Protein AF-A0A0K2YC38-F1 (afdb_monomer_lite)

Structure (mmCIF, N/CA/C/O backbone):
data_AF-A0A0K2YC38-F1
#
_entry.id   AF-A0A0K2YC38-F1
#
loop_
_atom_site.group_PDB
_atom_site.id
_atom_site.type_symbol
_atom_site.label_atom_id
_atom_site.label_alt_id
_atom_site.label_comp_id
_atom_site.label_asym_id
_atom_site.label_entity_id
_atom_site.label_seq_id
_atom_site.pdbx_PDB_ins_code
_atom_site.Cartn_x
_atom_site.Cartn_y
_atom_site.Cartn_z
_atom_site.occupancy
_atom_site.B_iso_or_equiv
_atom_site.auth_seq_id
_atom_site.auth_comp_id
_atom_site.auth_asym_id
_atom_site.auth_atom_id
_atom_site.pdbx_PDB_model_num
ATOM 1 N N . MET A 1 1 ? 37.634 -17.850 -34.298 1.00 54.22 1 MET A N 1
ATOM 2 C CA . MET A 1 1 ? 36.575 -16.816 -34.420 1.00 54.22 1 MET A CA 1
ATOM 3 C C . MET A 1 1 ? 35.938 -16.391 -33.081 1.00 54.22 1 MET A C 1
ATOM 5 O O . MET A 1 1 ? 35.041 -15.563 -33.097 1.00 54.22 1 MET A O 1
ATOM 9 N N . LYS A 1 2 ? 36.389 -16.886 -31.910 1.00 60.25 2 LYS A N 1
ATOM 10 C CA . LYS A 1 2 ? 35.751 -16.600 -30.602 1.00 60.25 2 LYS A CA 1
ATOM 11 C C . LYS A 1 2 ? 36.177 -15.274 -29.937 1.00 60.25 2 LYS A C 1
ATOM 13 O O . LYS A 1 2 ? 35.490 -14.814 -29.039 1.00 60.25 2 LYS A O 1
ATOM 18 N N . GLY A 1 3 ? 37.272 -14.651 -30.385 1.00 70.75 3 GLY A N 1
ATOM 19 C CA . GLY A 1 3 ? 37.833 -13.454 -29.735 1.00 70.75 3 GLY A CA 1
ATOM 20 C C . GLY A 1 3 ? 37.197 -12.117 -30.131 1.00 70.75 3 GLY A C 1
ATOM 21 O O . GLY A 1 3 ? 37.295 -11.165 -29.372 1.00 70.75 3 GLY A O 1
ATOM 22 N N . ILE A 1 4 ? 36.534 -12.035 -31.292 1.00 79.31 4 ILE A N 1
ATOM 23 C CA . ILE A 1 4 ? 36.055 -10.757 -31.866 1.00 79.31 4 ILE A CA 1
ATOM 24 C C . ILE A 1 4 ? 34.535 -10.587 -31.688 1.00 79.31 4 ILE A C 1
ATOM 26 O O . ILE A 1 4 ? 34.031 -9.474 -31.583 1.00 79.31 4 ILE A O 1
ATOM 30 N N . ALA A 1 5 ? 33.800 -11.696 -31.573 1.00 80.75 5 ALA A N 1
ATOM 31 C CA . ALA A 1 5 ? 32.356 -11.712 -31.345 1.00 80.75 5 ALA A CA 1
ATOM 32 C C . ALA A 1 5 ? 31.872 -10.853 -30.152 1.00 80.75 5 ALA A C 1
ATOM 34 O O . ALA A 1 5 ? 30.914 -10.104 -30.346 1.00 80.75 5 ALA A O 1
ATOM 35 N N . PRO A 1 6 ? 32.501 -10.878 -28.955 1.00 84.69 6 PRO A N 1
ATOM 36 C CA . PRO A 1 6 ? 32.043 -10.041 -27.843 1.00 84.69 6 PRO A CA 1
ATOM 37 C C . PRO A 1 6 ? 32.253 -8.544 -28.104 1.00 84.69 6 PRO A C 1
ATOM 39 O O . PRO A 1 6 ? 31.429 -7.732 -27.693 1.00 84.69 6 PRO A O 1
ATOM 42 N N . TRP A 1 7 ? 33.304 -8.174 -28.841 1.00 87.62 7 TRP A N 1
ATOM 43 C CA . TRP A 1 7 ? 33.559 -6.785 -29.228 1.00 87.62 7 TRP A CA 1
ATOM 44 C C . TRP A 1 7 ? 32.519 -6.279 -30.226 1.00 87.62 7 TRP A C 1
ATOM 46 O O . TRP A 1 7 ? 31.976 -5.192 -30.048 1.00 87.62 7 TRP A O 1
ATOM 56 N N . ILE A 1 8 ? 32.183 -7.089 -31.233 1.00 86.00 8 ILE A N 1
ATOM 57 C CA . ILE A 1 8 ? 31.138 -6.764 -32.215 1.00 86.00 8 ILE A CA 1
ATOM 58 C C . ILE A 1 8 ? 29.781 -6.610 -31.520 1.00 86.00 8 ILE A C 1
ATOM 60 O O . ILE A 1 8 ? 29.083 -5.624 -31.748 1.00 86.00 8 ILE A O 1
ATO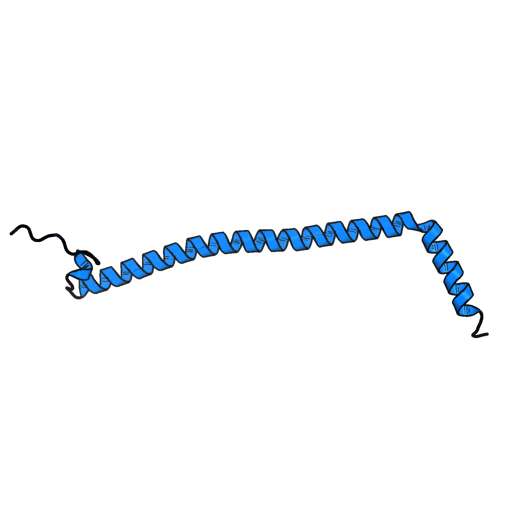M 64 N N . LEU A 1 9 ? 29.431 -7.542 -30.627 1.00 87.19 9 LEU A N 1
ATOM 65 C CA . LEU A 1 9 ? 28.195 -7.463 -29.850 1.00 87.19 9 LEU A CA 1
ATOM 66 C C . LEU A 1 9 ? 28.161 -6.198 -28.977 1.00 87.19 9 LEU A C 1
ATOM 68 O O . LEU A 1 9 ? 27.136 -5.522 -28.916 1.00 87.19 9 LEU A O 1
ATOM 72 N N . GLY A 1 10 ? 29.293 -5.849 -28.360 1.00 87.06 10 GLY A N 1
ATOM 73 C CA . GLY A 1 10 ? 29.451 -4.635 -27.564 1.00 87.06 10 GLY A CA 1
ATOM 74 C C . GLY A 1 10 ? 29.206 -3.359 -28.369 1.00 87.06 10 GLY A C 1
ATOM 75 O O . GLY A 1 10 ? 28.432 -2.515 -27.932 1.00 87.06 10 GLY A O 1
ATOM 76 N N . PHE A 1 11 ? 29.787 -3.229 -29.565 1.00 89.75 11 PHE A N 1
ATOM 77 C CA . PHE A 1 11 ? 29.575 -2.051 -30.415 1.00 89.75 11 PHE A CA 1
ATOM 78 C C . PHE A 1 11 ? 28.137 -1.933 -30.928 1.00 89.75 11 PHE A C 1
ATOM 80 O O . PHE A 1 11 ? 27.601 -0.826 -30.970 1.00 89.75 11 PHE A O 1
ATOM 87 N N . ILE A 1 12 ? 27.489 -3.052 -31.267 1.00 85.12 12 ILE A N 1
ATOM 88 C CA . ILE A 1 12 ? 26.075 -3.057 -31.670 1.00 85.12 12 ILE A CA 1
ATOM 89 C C . ILE A 1 12 ? 25.190 -2.618 -30.499 1.00 85.12 12 ILE A C 1
ATOM 91 O O . ILE A 1 12 ? 24.332 -1.753 -30.668 1.00 85.12 12 ILE A O 1
ATOM 95 N N . ALA A 1 13 ? 25.421 -3.164 -29.303 1.00 82.25 13 ALA A N 1
ATOM 96 C CA . ALA A 1 13 ? 24.689 -2.772 -28.103 1.00 82.25 13 ALA A CA 1
ATOM 97 C C . ALA A 1 13 ? 24.909 -1.289 -27.762 1.00 82.25 13 ALA A C 1
ATOM 99 O O . ALA A 1 13 ? 23.953 -0.582 -27.452 1.00 82.25 13 ALA A O 1
ATOM 100 N N . LEU A 1 14 ? 26.144 -0.795 -27.877 1.00 85.94 14 LEU A N 1
ATOM 101 C CA . LEU A 1 14 ? 26.482 0.605 -27.625 1.00 85.94 14 LEU A CA 1
ATOM 102 C C . LEU A 1 14 ? 25.809 1.545 -28.636 1.00 85.94 14 LEU A C 1
ATOM 104 O O . LEU A 1 14 ? 25.262 2.575 -28.248 1.00 85.94 14 LEU A O 1
ATOM 108 N N . GLY A 1 15 ? 25.792 1.162 -29.916 1.00 81.50 15 GLY A N 1
ATOM 109 C CA . GLY A 1 15 ? 25.069 1.874 -30.967 1.00 81.50 15 GLY A CA 1
ATOM 110 C C . GLY A 1 15 ? 23.568 1.929 -30.689 1.00 81.50 15 GLY A C 1
ATOM 111 O O . GLY A 1 15 ? 22.981 3.006 -30.708 1.00 81.50 15 GLY A O 1
ATOM 112 N N . LEU A 1 16 ? 22.960 0.797 -30.324 1.00 80.06 16 LEU A N 1
ATOM 113 C CA . LEU A 1 16 ? 21.546 0.728 -29.947 1.00 80.06 16 LEU A CA 1
ATOM 114 C C . LEU A 1 16 ? 21.229 1.602 -28.732 1.00 80.06 16 LEU A C 1
ATOM 116 O O . LEU A 1 16 ? 20.233 2.318 -28.744 1.00 80.06 16 LEU A O 1
ATOM 120 N N . ILE A 1 17 ? 22.076 1.584 -27.704 1.00 82.00 17 ILE A N 1
ATOM 121 C CA . ILE A 1 17 ? 21.897 2.428 -26.522 1.00 82.00 17 ILE A CA 1
ATOM 122 C C . ILE A 1 17 ? 21.981 3.901 -26.916 1.00 82.00 17 ILE A C 1
ATOM 124 O O . ILE A 1 17 ? 21.095 4.657 -26.547 1.00 82.00 17 ILE A O 1
ATOM 128 N N . LEU A 1 18 ? 22.974 4.320 -27.703 1.00 83.56 18 LEU A N 1
ATOM 129 C CA . LEU A 1 18 ? 23.102 5.718 -28.131 1.00 83.56 18 LEU A CA 1
ATOM 130 C C . LEU A 1 18 ? 21.951 6.171 -29.039 1.00 83.56 18 LEU A C 1
ATOM 132 O O . LEU A 1 18 ? 21.493 7.306 -28.925 1.00 83.56 18 LEU A O 1
ATOM 136 N N . THR A 1 19 ? 21.450 5.302 -29.917 1.00 82.81 19 THR A N 1
ATOM 137 C CA . THR A 1 19 ? 20.323 5.622 -30.805 1.00 82.81 19 THR A CA 1
ATOM 138 C C . THR A 1 19 ? 18.993 5.652 -30.049 1.00 82.81 19 THR A C 1
ATOM 140 O O . THR A 1 19 ? 18.176 6.545 -30.270 1.00 82.81 19 THR A O 1
ATOM 143 N N . TYR A 1 20 ? 18.781 4.714 -29.124 1.00 83.56 20 TYR A N 1
ATOM 144 C CA . TYR A 1 20 ? 17.496 4.487 -28.460 1.00 83.56 20 TYR A CA 1
ATOM 145 C C . TYR A 1 20 ? 17.490 4.845 -26.968 1.00 83.56 20 TYR A C 1
ATOM 147 O O . TYR A 1 20 ? 16.560 4.470 -26.255 1.00 83.56 20 TYR A O 1
ATOM 155 N N . TRP A 1 21 ? 18.466 5.618 -26.479 1.00 81.56 21 TRP A N 1
ATOM 156 C CA . TRP A 1 21 ? 18.559 5.991 -25.060 1.00 81.56 21 TRP A CA 1
ATOM 157 C C . TRP A 1 21 ? 17.272 6.641 -24.543 1.00 81.56 21 TRP A C 1
ATOM 159 O O . TRP A 1 21 ? 16.840 6.354 -23.433 1.00 81.56 21 TRP A O 1
ATOM 169 N N . LYS A 1 22 ? 16.604 7.453 -25.373 1.00 87.25 22 LYS A N 1
ATOM 17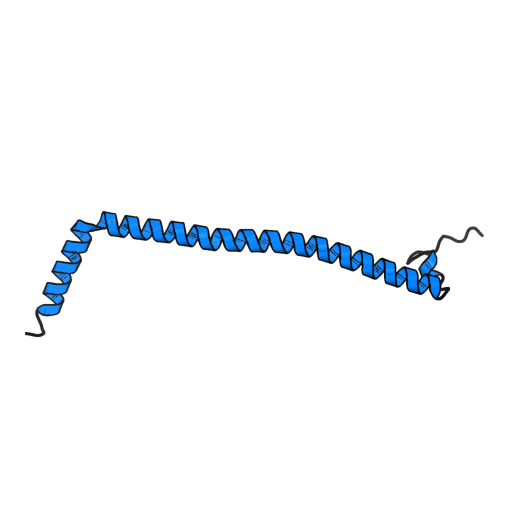0 C CA . LYS A 1 22 ? 15.317 8.080 -25.035 1.00 87.25 22 LYS A CA 1
ATOM 171 C C . LYS A 1 22 ? 14.211 7.051 -24.800 1.00 87.25 22 LYS A C 1
ATOM 173 O O . LYS A 1 22 ? 13.410 7.238 -23.892 1.00 87.25 22 LYS A O 1
ATOM 178 N N . LEU A 1 23 ? 14.174 5.972 -25.587 1.00 86.25 23 LEU A N 1
ATOM 179 C CA . LEU A 1 23 ? 13.213 4.882 -25.393 1.00 86.25 23 LEU A CA 1
ATOM 180 C C . LEU A 1 23 ? 13.533 4.090 -24.128 1.00 86.25 23 LEU A C 1
ATOM 182 O O . LEU A 1 23 ? 12.618 3.780 -23.377 1.00 86.25 23 LEU A O 1
ATOM 186 N N . LEU A 1 24 ? 14.811 3.809 -23.859 1.00 85.38 24 LEU A N 1
ATOM 187 C CA . LEU A 1 24 ? 15.227 3.123 -22.631 1.00 85.38 24 LEU A CA 1
ATOM 188 C C . LEU A 1 24 ? 14.884 3.943 -21.384 1.00 85.38 24 LEU A C 1
ATOM 190 O O . LEU A 1 24 ? 14.310 3.411 -20.438 1.00 85.38 24 LEU A O 1
ATOM 194 N N . VAL A 1 25 ?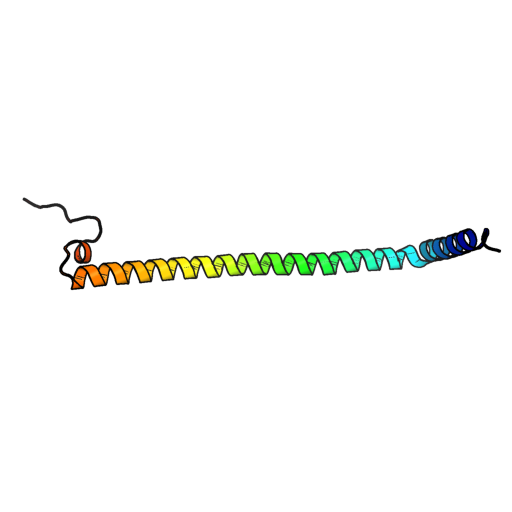 15.177 5.245 -21.402 1.00 88.56 25 VAL A N 1
ATOM 195 C CA . VAL A 1 25 ? 14.811 6.169 -20.321 1.00 88.56 25 VAL A CA 1
ATOM 196 C C . VAL A 1 25 ? 13.293 6.271 -20.189 1.00 88.56 25 VAL A C 1
ATOM 198 O O . VAL A 1 25 ? 12.775 6.183 -19.080 1.00 88.56 25 VAL A O 1
ATOM 201 N N . GLY A 1 26 ? 12.564 6.401 -21.300 1.00 90.25 26 GLY A N 1
ATOM 202 C CA . GLY A 1 26 ? 11.102 6.440 -21.294 1.00 90.25 26 GLY A CA 1
ATOM 203 C C . GLY A 1 26 ? 10.485 5.172 -20.704 1.00 90.25 26 GLY A C 1
ATOM 204 O O . GLY A 1 26 ? 9.602 5.256 -19.855 1.00 90.25 26 GLY A O 1
ATOM 205 N N . LEU A 1 27 ? 10.999 4.001 -21.086 1.00 91.44 27 LEU A N 1
ATOM 206 C CA . LEU A 1 27 ? 10.568 2.710 -20.557 1.00 91.44 27 LEU A CA 1
ATOM 207 C C . LEU A 1 27 ? 10.881 2.587 -19.061 1.00 91.44 27 LEU A C 1
ATOM 209 O O . LEU A 1 27 ? 10.028 2.147 -18.295 1.00 91.44 27 LEU A O 1
ATOM 213 N N . ALA A 1 28 ? 12.074 3.007 -18.636 1.00 91.25 28 ALA A N 1
ATOM 214 C CA . ALA A 1 28 ? 12.469 2.986 -17.231 1.00 91.25 28 ALA A CA 1
ATOM 215 C C . ALA A 1 28 ? 11.571 3.894 -16.376 1.00 91.25 28 ALA A C 1
ATOM 217 O O . ALA A 1 28 ? 11.087 3.473 -15.328 1.00 91.25 28 ALA A O 1
ATOM 218 N N . LEU A 1 29 ? 11.290 5.115 -16.842 1.00 92.94 29 LEU A N 1
ATOM 219 C CA . LEU A 1 29 ? 10.380 6.036 -16.159 1.00 92.94 29 LEU A CA 1
ATOM 220 C C . LEU A 1 29 ? 8.955 5.485 -16.108 1.00 92.94 29 LEU A C 1
ATOM 222 O O . LEU A 1 29 ? 8.315 5.539 -15.060 1.00 92.94 29 LEU A O 1
ATOM 226 N N . PHE A 1 30 ? 8.468 4.912 -17.208 1.00 93.88 30 PHE A N 1
ATOM 227 C CA . PHE A 1 30 ? 7.155 4.279 -17.245 1.00 93.88 30 PHE A CA 1
ATOM 228 C C . PHE A 1 30 ? 7.061 3.121 -16.245 1.00 93.88 30 PHE A C 1
ATOM 230 O O . PHE A 1 30 ? 6.116 3.060 -15.460 1.00 93.88 30 PHE A O 1
ATOM 237 N N . ALA A 1 31 ? 8.071 2.249 -16.205 1.00 93.44 31 ALA A N 1
ATOM 238 C CA . ALA A 1 31 ? 8.139 1.153 -15.246 1.00 93.44 31 ALA A CA 1
ATOM 239 C C . ALA A 1 31 ? 8.139 1.658 -13.794 1.00 93.44 31 ALA A C 1
ATOM 241 O O . ALA A 1 31 ? 7.430 1.099 -12.959 1.00 93.44 31 ALA A O 1
ATOM 242 N N . LEU A 1 32 ? 8.865 2.742 -13.497 1.00 94.56 32 LEU A N 1
ATOM 243 C CA . LEU A 1 32 ? 8.862 3.365 -12.171 1.00 94.56 32 LEU A CA 1
ATOM 244 C C . LEU A 1 32 ? 7.491 3.931 -11.793 1.00 94.56 32 LEU A C 1
ATOM 246 O O . LEU A 1 32 ? 7.064 3.761 -10.654 1.00 94.56 32 LEU A O 1
ATOM 250 N N . ILE A 1 33 ? 6.788 4.570 -12.729 1.00 95.25 33 ILE A N 1
ATOM 251 C CA . ILE A 1 33 ? 5.440 5.102 -12.491 1.00 95.25 33 ILE A CA 1
ATOM 252 C C . ILE A 1 33 ? 4.463 3.961 -12.205 1.00 95.25 33 ILE A C 1
ATOM 254 O O . ILE A 1 33 ? 3.730 4.011 -11.217 1.00 95.25 33 ILE A O 1
ATOM 258 N N . VAL A 1 34 ? 4.477 2.910 -13.029 1.00 95.44 34 VAL A N 1
ATOM 259 C CA . VAL A 1 34 ? 3.609 1.740 -12.848 1.00 95.44 34 VAL A CA 1
ATOM 260 C C . VAL A 1 34 ? 3.900 1.067 -11.509 1.00 95.44 34 VAL A C 1
ATOM 262 O O . VAL A 1 34 ? 2.981 0.871 -10.715 1.00 95.44 34 VAL A O 1
ATOM 265 N N . TRP A 1 35 ? 5.170 0.795 -11.206 1.00 92.94 35 TRP A N 1
ATOM 266 C CA . TRP A 1 35 ? 5.572 0.194 -9.936 1.00 92.94 35 TRP A CA 1
ATOM 267 C C . TRP A 1 35 ? 5.187 1.061 -8.732 1.00 92.94 35 TRP A C 1
ATOM 269 O O . TRP A 1 35 ? 4.579 0.573 -7.780 1.00 92.94 35 TRP A O 1
ATOM 279 N N . GLY A 1 36 ? 5.481 2.361 -8.791 1.00 92.62 36 GLY A N 1
ATOM 280 C CA . GLY A 1 36 ? 5.145 3.314 -7.736 1.00 92.62 36 GLY A CA 1
ATOM 281 C C . GLY A 1 36 ? 3.639 3.399 -7.491 1.00 92.62 36 GLY A C 1
ATOM 282 O O . GLY A 1 36 ? 3.202 3.388 -6.341 1.00 92.62 36 GLY A O 1
ATOM 283 N N . SER A 1 37 ? 2.838 3.405 -8.560 1.00 92.75 37 SER A N 1
ATOM 284 C CA . SER A 1 37 ? 1.374 3.403 -8.465 1.00 92.75 37 SER A CA 1
ATOM 285 C C . SER A 1 37 ? 0.836 2.111 -7.847 1.00 92.75 37 SER A C 1
ATOM 287 O O . SER A 1 37 ? -0.026 2.163 -6.969 1.00 92.75 37 SER A O 1
ATOM 289 N N . TYR A 1 38 ? 1.396 0.959 -8.225 1.00 93.00 38 TYR A N 1
ATOM 290 C CA . TYR A 1 38 ? 1.019 -0.341 -7.682 1.00 93.00 38 TYR A CA 1
ATOM 291 C C . TYR A 1 38 ? 1.303 -0.418 -6.178 1.00 93.00 38 TYR A C 1
ATOM 293 O O . TYR A 1 38 ? 0.391 -0.666 -5.389 1.00 93.00 38 TYR A O 1
ATOM 301 N N . VAL A 1 39 ? 2.532 -0.104 -5.760 1.00 92.12 39 VAL A N 1
ATOM 302 C CA . VAL A 1 39 ? 2.925 -0.118 -4.341 1.00 92.12 39 VAL A CA 1
ATOM 303 C C . VAL A 1 39 ? 2.117 0.899 -3.531 1.00 92.12 39 VAL A C 1
ATOM 305 O O . VAL A 1 39 ? 1.611 0.571 -2.456 1.00 92.12 39 VAL A O 1
ATOM 308 N N . GLY A 1 40 ? 1.937 2.114 -4.059 1.00 90.62 40 GLY A N 1
ATOM 309 C CA . GLY A 1 40 ? 1.139 3.151 -3.409 1.00 90.62 40 GLY A CA 1
ATOM 310 C C . GLY A 1 40 ? -0.322 2.736 -3.218 1.00 90.62 40 GLY A C 1
ATOM 311 O O . GLY A 1 40 ? -0.890 2.959 -2.148 1.00 90.62 40 GLY A O 1
ATOM 312 N N . SER A 1 41 ? -0.917 2.079 -4.218 1.00 89.12 41 SER A N 1
ATOM 313 C CA . SER A 1 41 ? -2.303 1.605 -4.149 1.00 89.12 41 SER A CA 1
ATOM 314 C C . SER A 1 41 ? -2.504 0.534 -3.074 1.00 89.12 41 SER A C 1
ATOM 316 O O . SER A 1 41 ? -3.470 0.614 -2.314 1.00 89.12 41 SER A O 1
ATOM 318 N N . ILE A 1 42 ? -1.560 -0.405 -2.943 1.00 90.94 42 ILE A N 1
ATOM 319 C CA . ILE A 1 42 ? -1.596 -1.463 -1.925 1.00 90.94 42 ILE A CA 1
ATOM 320 C C . ILE A 1 42 ? -1.476 -0.864 -0.526 1.00 90.94 42 ILE A C 1
ATOM 322 O O . ILE A 1 42 ? -2.289 -1.173 0.346 1.00 90.94 42 ILE A O 1
ATOM 326 N N . ALA A 1 43 ? -0.504 0.026 -0.314 1.00 88.38 43 ALA A N 1
ATOM 327 C CA . ALA A 1 43 ? -0.298 0.666 0.982 1.00 88.38 43 ALA A CA 1
ATOM 328 C C . ALA A 1 43 ? -1.524 1.489 1.413 1.00 88.38 43 ALA A C 1
ATOM 330 O O . ALA A 1 43 ? -1.929 1.472 2.578 1.00 88.38 43 ALA A O 1
ATOM 331 N N . TRP A 1 44 ? -2.152 2.190 0.465 1.00 88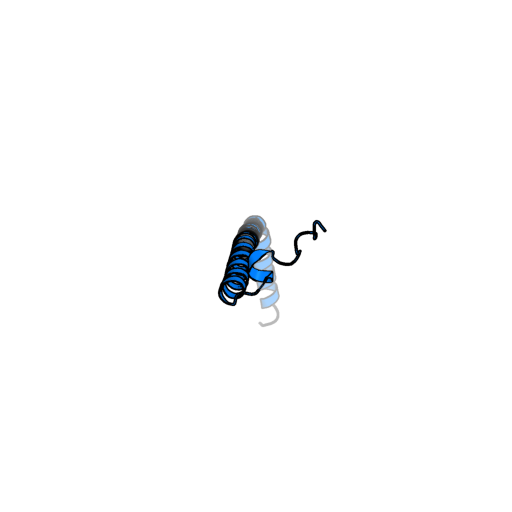.00 44 TRP A N 1
ATOM 332 C CA . TRP A 1 44 ? -3.369 2.951 0.731 1.00 88.00 44 TRP A CA 1
ATOM 333 C C . TRP A 1 44 ? -4.556 2.047 1.085 1.00 88.00 44 TRP A C 1
ATOM 335 O O . TRP A 1 44 ? -5.280 2.335 2.043 1.00 88.00 44 TRP A O 1
ATOM 345 N N . TRP A 1 45 ? -4.727 0.934 0.365 1.00 85.50 45 TRP A N 1
ATOM 346 C CA . TRP A 1 45 ? -5.765 -0.058 0.648 1.00 85.50 45 TRP A CA 1
ATOM 347 C C . TRP A 1 45 ? -5.605 -0.686 2.031 1.00 85.50 45 TRP A C 1
ATOM 349 O O . TRP A 1 45 ? -6.563 -0.693 2.801 1.00 85.50 45 TRP A O 1
ATOM 359 N N . GLN A 1 46 ? -4.397 -1.127 2.387 1.00 87.50 46 GLN A N 1
ATOM 360 C CA . GLN A 1 46 ? -4.113 -1.704 3.705 1.00 87.50 46 GLN A CA 1
ATOM 361 C C . GLN A 1 46 ? -4.450 -0.720 4.829 1.00 87.50 46 GLN A C 1
ATOM 363 O O . GLN A 1 46 ? -5.232 -1.040 5.721 1.00 87.50 46 GLN A O 1
ATOM 368 N N . LYS A 1 47 ? -3.995 0.534 4.717 1.00 83.31 47 LYS A N 1
ATOM 369 C CA . LYS A 1 47 ? -4.293 1.580 5.708 1.00 83.31 47 LYS A CA 1
ATOM 370 C C . LYS A 1 47 ? -5.793 1.861 5.846 1.00 83.31 47 LYS A C 1
ATOM 372 O O . LYS A 1 47 ? -6.280 2.177 6.934 1.00 83.31 47 LYS A O 1
ATOM 377 N N . ARG A 1 48 ? -6.545 1.789 4.744 1.00 82.19 48 ARG A N 1
ATOM 378 C CA . ARG A 1 48 ? -8.009 1.931 4.758 1.00 82.19 48 ARG A CA 1
ATOM 379 C C . ARG A 1 48 ? -8.657 0.757 5.492 1.00 82.19 48 ARG A C 1
ATOM 381 O O . ARG A 1 48 ? -9.579 0.967 6.277 1.00 82.19 48 ARG A O 1
ATOM 388 N N . GLN A 1 49 ? -8.169 -0.450 5.240 1.00 82.25 49 GLN A N 1
ATOM 389 C CA . GLN A 1 49 ? -8.699 -1.684 5.800 1.00 82.25 49 GLN A CA 1
ATOM 390 C C . GLN A 1 49 ? -8.428 -1.784 7.302 1.00 82.25 49 GLN A C 1
ATOM 392 O O . GLN A 1 49 ? -9.338 -2.130 8.048 1.00 82.25 49 GLN A O 1
ATOM 397 N N . ASP A 1 50 ? -7.254 -1.352 7.760 1.00 78.81 50 ASP A N 1
ATOM 398 C CA . ASP A 1 50 ? -6.915 -1.278 9.185 1.00 78.81 50 ASP A CA 1
ATOM 399 C C . ASP A 1 50 ? -7.845 -0.334 9.951 1.00 78.81 50 ASP A C 1
ATOM 401 O O . ASP A 1 50 ? -8.318 -0.673 11.034 1.00 78.81 50 ASP A O 1
ATOM 405 N N . ARG A 1 51 ? -8.193 0.822 9.366 1.00 77.44 51 ARG A N 1
ATOM 406 C CA . ARG A 1 51 ? -9.174 1.740 9.973 1.00 77.44 51 ARG A CA 1
ATOM 407 C C . ARG A 1 51 ? -10.553 1.097 10.101 1.00 77.44 51 ARG A C 1
ATOM 409 O O . ARG A 1 51 ? -11.169 1.181 11.158 1.00 77.44 51 ARG A O 1
ATOM 416 N N . LEU A 1 52 ? -11.023 0.438 9.042 1.00 78.88 52 LEU A N 1
ATOM 417 C CA . LEU A 1 52 ? -12.325 -0.235 9.048 1.00 78.88 52 LEU A CA 1
ATOM 418 C C . LEU A 1 52 ? -12.354 -1.425 10.017 1.00 78.88 52 LEU A C 1
ATOM 420 O O . LEU A 1 52 ? -13.373 -1.674 10.658 1.00 78.88 52 LEU A O 1
ATOM 424 N N . ASN A 1 53 ? -11.245 -2.153 10.133 1.00 79.75 53 ASN A N 1
ATOM 425 C CA . ASN A 1 53 ? -11.110 -3.264 11.066 1.00 79.75 53 ASN A CA 1
ATOM 426 C C . ASN A 1 53 ? -11.039 -2.775 12.516 1.00 79.75 53 ASN A C 1
ATOM 428 O O . ASN A 1 53 ? -11.659 -3.395 13.373 1.00 79.75 53 ASN A O 1
ATOM 432 N N . GLY A 1 54 ? -10.368 -1.652 12.782 1.00 81.62 54 GLY A N 1
ATOM 433 C CA . GLY A 1 54 ? -10.326 -1.029 14.107 1.00 81.62 54 GLY A CA 1
ATOM 434 C C . GLY A 1 54 ? -11.712 -0.614 14.604 1.00 81.62 54 GLY A C 1
ATOM 435 O O . GLY A 1 54 ? -12.116 -1.008 15.694 1.00 81.62 54 GLY A O 1
ATOM 436 N N . GLU A 1 55 ? -12.489 0.086 13.771 1.00 81.12 55 GLU A N 1
ATOM 437 C CA . GLU A 1 55 ? -13.862 0.487 14.120 1.00 81.12 55 GLU A CA 1
ATOM 438 C C . GLU A 1 55 ? -14.784 -0.723 14.346 1.00 81.12 55 GLU A C 1
ATOM 440 O O . GLU A 1 55 ? -15.639 -0.715 15.233 1.00 81.12 55 GLU A O 1
ATOM 445 N N . LYS A 1 56 ? -14.619 -1.794 13.557 1.00 82.62 56 LYS A N 1
ATOM 446 C CA . LYS A 1 56 ? -15.360 -3.047 13.766 1.00 82.62 56 LYS A CA 1
ATOM 447 C C . LYS A 1 56 ? -14.938 -3.751 15.053 1.00 82.62 56 LYS A C 1
ATOM 449 O O . LYS A 1 56 ? -15.809 -4.231 15.773 1.00 82.62 56 LYS A O 1
ATOM 454 N N . ALA A 1 57 ? -13.641 -3.800 15.351 1.00 83.06 57 ALA A N 1
ATOM 455 C CA . ALA A 1 57 ? -13.119 -4.423 16.562 1.00 83.06 57 ALA A CA 1
ATOM 456 C C . ALA A 1 57 ? -13.653 -3.724 17.817 1.00 83.06 57 ALA A C 1
ATOM 458 O O . ALA A 1 57 ? -14.118 -4.393 18.736 1.00 83.06 57 ALA A O 1
ATOM 459 N N . GLU A 1 58 ? -13.679 -2.390 17.829 1.00 85.56 58 GLU A N 1
ATOM 460 C CA . GLU A 1 58 ? -14.224 -1.614 18.947 1.00 85.56 58 GLU A CA 1
ATOM 461 C C . GLU A 1 58 ? -15.709 -1.928 19.190 1.00 85.56 58 GLU A C 1
ATOM 463 O O . GLU A 1 58 ? -16.119 -2.198 20.320 1.00 85.56 58 GLU A O 1
ATOM 468 N N . ARG A 1 59 ? -16.513 -1.997 18.122 1.00 87.06 59 ARG A N 1
ATOM 469 C CA . ARG A 1 59 ? -17.937 -2.365 18.217 1.00 87.06 59 ARG A CA 1
ATOM 470 C C . ARG A 1 59 ? -18.142 -3.786 18.733 1.00 87.06 59 ARG A C 1
ATOM 472 O O . ARG A 1 59 ? -19.029 -4.003 19.554 1.00 87.06 59 ARG A O 1
ATOM 479 N N . VAL A 1 60 ? -17.329 -4.741 18.280 1.00 91.00 60 VAL A N 1
ATOM 480 C CA . VAL A 1 60 ? -17.382 -6.132 18.759 1.00 91.00 60 VAL A CA 1
ATOM 481 C C . VAL A 1 60 ? -17.012 -6.207 20.241 1.00 91.00 60 VAL A C 1
ATOM 483 O O . VAL A 1 60 ? -17.693 -6.892 20.998 1.00 91.00 60 VAL A O 1
ATOM 486 N N . HIS A 1 61 ? -15.997 -5.461 20.686 1.00 88.94 61 HIS A N 1
ATOM 487 C CA . HIS A 1 61 ? -15.628 -5.391 22.102 1.00 88.94 61 HIS A CA 1
ATOM 488 C C . HIS A 1 61 ? -16.736 -4.789 22.974 1.00 88.94 61 HIS A C 1
ATOM 490 O O . HIS A 1 61 ? -16.989 -5.296 24.067 1.00 88.94 61 HIS A O 1
ATOM 496 N N . LEU A 1 62 ? -17.410 -3.737 22.501 1.00 89.38 62 LEU A N 1
ATOM 497 C CA . LEU A 1 62 ? -18.547 -3.142 23.206 1.00 89.38 62 LEU A CA 1
ATOM 498 C C . LEU A 1 62 ? -19.728 -4.112 23.302 1.00 89.38 62 LEU A C 1
ATOM 500 O O . LEU A 1 62 ? -20.289 -4.267 24.383 1.00 89.38 62 LEU A O 1
ATOM 504 N N . ALA A 1 63 ? -20.065 -4.797 22.205 1.00 91.38 63 ALA A N 1
ATOM 505 C CA . ALA A 1 63 ? -21.126 -5.801 22.192 1.00 91.38 63 ALA A CA 1
ATOM 506 C C . ALA A 1 63 ? -20.819 -6.959 23.155 1.00 91.38 63 ALA A C 1
ATOM 508 O O . ALA A 1 63 ? -21.647 -7.294 23.995 1.00 91.38 63 ALA A O 1
ATOM 509 N N . ALA A 1 64 ? -19.595 -7.495 23.113 1.00 90.50 64 ALA A N 1
ATOM 510 C CA . ALA A 1 64 ? -19.169 -8.563 24.014 1.00 90.50 64 ALA A CA 1
ATOM 511 C C . ALA A 1 64 ? -19.215 -8.135 25.492 1.00 90.50 64 ALA A C 1
ATOM 513 O O . ALA A 1 64 ? -19.601 -8.918 26.359 1.00 90.50 64 ALA A O 1
ATOM 514 N N . ARG A 1 65 ? -18.849 -6.880 25.793 1.00 87.00 65 ARG A N 1
ATOM 515 C CA . ARG A 1 65 ? -18.950 -6.330 27.151 1.00 87.00 65 ARG A CA 1
ATOM 516 C C . ARG A 1 65 ? -20.405 -6.218 27.606 1.00 87.00 65 ARG A C 1
ATOM 518 O O . ARG A 1 65 ? -20.697 -6.569 28.746 1.00 87.00 65 ARG A O 1
ATOM 525 N N . ALA A 1 66 ? -21.294 -5.743 26.737 1.00 87.88 66 ALA A N 1
ATOM 526 C CA . ALA A 1 66 ? -22.716 -5.629 27.041 1.00 87.88 66 ALA A CA 1
ATOM 527 C C . ALA A 1 66 ? -23.344 -7.006 27.306 1.00 87.88 66 ALA A C 1
ATOM 529 O O . ALA A 1 66 ? -24.048 -7.165 28.301 1.00 87.88 66 ALA A O 1
ATOM 530 N N . ASP A 1 67 ? -23.019 -8.013 26.490 1.00 90.88 67 ASP A N 1
ATOM 531 C CA . ASP A 1 67 ? -23.487 -9.390 26.694 1.00 90.88 67 ASP A CA 1
ATOM 532 C C . ASP A 1 67 ? -23.003 -9.962 28.030 1.00 90.88 67 ASP A C 1
ATOM 534 O O . ASP A 1 67 ? -23.780 -10.568 28.769 1.00 90.88 67 ASP A O 1
ATOM 538 N N . HIS A 1 68 ? -21.739 -9.724 28.387 1.00 88.62 68 HIS A N 1
ATOM 539 C CA . HIS A 1 68 ? -21.193 -10.164 29.669 1.00 88.62 68 HIS A CA 1
ATOM 540 C C . HIS A 1 68 ? -21.918 -9.513 30.858 1.00 88.62 68 HIS A C 1
ATOM 542 O O . HIS A 1 68 ? -22.297 -10.196 31.808 1.00 88.62 68 HIS A O 1
ATOM 548 N N . GLN A 1 69 ? -22.160 -8.200 30.803 1.00 86.81 69 GLN A N 1
ATOM 549 C CA . GLN A 1 69 ? -22.904 -7.485 31.847 1.00 86.81 69 GLN A CA 1
ATOM 550 C C . GLN A 1 69 ? -24.364 -7.944 31.929 1.00 86.81 69 GLN A C 1
ATOM 552 O O . GLN A 1 69 ? -24.910 -8.092 33.022 1.00 86.81 69 GLN A O 1
ATOM 557 N N . HIS A 1 70 ? -24.985 -8.235 30.785 1.00 88.50 70 HIS A N 1
ATOM 558 C CA . HIS A 1 70 ? -26.338 -8.771 30.733 1.00 88.50 70 HIS A CA 1
ATOM 559 C C . HIS A 1 70 ? -26.427 -10.157 31.386 1.00 88.50 70 HIS A C 1
ATOM 561 O O . HIS A 1 70 ? -27.336 -10.406 32.175 1.00 88.50 70 HIS A O 1
ATOM 567 N N . GLN A 1 71 ? -25.456 -11.038 31.134 1.00 89.81 71 GLN A N 1
ATOM 568 C CA . GLN A 1 71 ? -25.381 -12.341 31.800 1.00 89.81 71 GLN A CA 1
ATOM 569 C C . GLN A 1 71 ? -25.205 -12.207 33.317 1.00 89.81 71 GLN A C 1
ATOM 571 O O . GLN A 1 71 ? -25.871 -12.916 34.067 1.00 89.81 71 GLN A O 1
ATOM 576 N N . GLN A 1 72 ? -24.376 -11.268 33.781 1.00 87.88 72 GLN A N 1
ATOM 577 C CA . GLN A 1 72 ? -24.216 -10.981 35.213 1.00 87.88 72 GLN A CA 1
ATOM 578 C C . GLN A 1 72 ? -25.517 -10.484 35.851 1.00 87.88 72 GLN A C 1
ATOM 580 O O . GLN A 1 72 ? -25.856 -10.889 36.962 1.00 87.88 72 GLN A O 1
ATOM 585 N N . TYR A 1 73 ? -26.273 -9.647 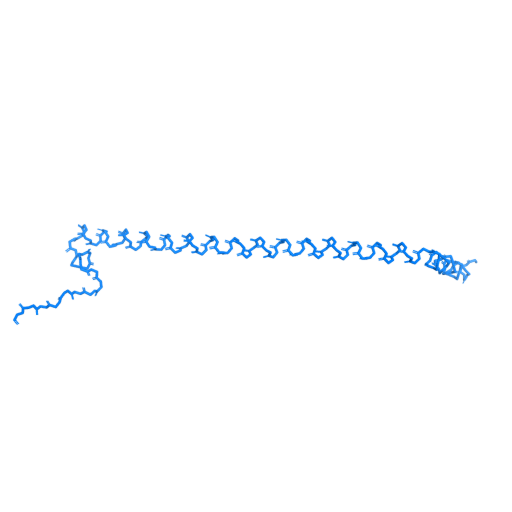35.135 1.00 86.19 73 TYR A N 1
ATOM 586 C CA . TYR A 1 73 ? -27.583 -9.185 35.586 1.00 86.19 73 TYR A CA 1
ATOM 587 C C . TYR A 1 73 ? -28.573 -10.351 35.708 1.00 86.19 73 TYR A C 1
ATOM 589 O O . TYR A 1 73 ? -29.234 -10.490 36.735 1.00 86.19 73 TYR A O 1
ATOM 597 N N . LEU A 1 74 ? -28.630 -11.232 34.702 1.00 90.31 74 LEU A N 1
ATOM 598 C CA . LEU A 1 74 ? -29.477 -12.430 34.731 1.00 90.31 74 LEU A CA 1
ATOM 599 C C . LEU A 1 74 ? -29.079 -13.416 35.841 1.00 90.31 74 LEU A C 1
ATOM 601 O O . LEU A 1 74 ? -29.940 -14.108 36.378 1.00 90.31 74 LEU A O 1
ATOM 605 N N . ALA A 1 75 ? -27.797 -13.463 36.207 1.00 90.50 75 ALA A N 1
ATOM 606 C CA . ALA A 1 75 ? -27.293 -14.250 37.331 1.00 90.50 75 ALA A CA 1
ATOM 607 C C . ALA A 1 75 ? -27.613 -13.633 38.709 1.00 90.50 75 ALA A C 1
ATOM 609 O O . ALA A 1 75 ? -27.324 -14.249 39.734 1.00 90.50 75 ALA A O 1
ATOM 610 N N . GLY A 1 76 ? -28.206 -12.434 38.751 1.00 84.31 76 GLY A N 1
ATOM 611 C CA . GLY A 1 76 ? -28.514 -11.721 39.990 1.00 84.31 76 GLY A CA 1
ATOM 612 C C . GLY A 1 76 ? -27.285 -11.113 40.671 1.00 84.31 76 GLY A C 1
ATOM 613 O O . GLY A 1 76 ? -27.333 -10.815 41.862 1.00 84.31 76 GLY A O 1
ATOM 614 N N . GLU A 1 77 ? -26.176 -10.930 39.949 1.00 82.31 77 GLU A N 1
ATOM 615 C CA . GLU A 1 77 ? -25.004 -10.245 40.486 1.00 82.31 77 GLU A CA 1
ATOM 616 C C . GLU A 1 77 ? -25.224 -8.726 40.504 1.00 82.31 77 GLU A C 1
ATOM 618 O O . GLU A 1 77 ? -25.532 -8.121 39.476 1.00 82.31 77 GLU A O 1
ATOM 623 N N . ASP A 1 78 ? -24.934 -8.071 41.635 1.00 75.50 78 ASP A N 1
ATOM 624 C CA . ASP A 1 78 ? -24.957 -6.599 41.756 1.00 75.50 78 ASP A CA 1
ATOM 625 C C . ASP A 1 78 ? -24.118 -5.893 40.674 1.00 75.50 78 ASP A C 1
ATOM 627 O O . ASP A 1 78 ? -24.418 -4.769 40.267 1.00 75.50 78 ASP A O 1
ATOM 631 N N . ARG A 1 79 ? -23.052 -6.552 40.200 1.00 72.44 79 ARG A N 1
ATOM 632 C CA . ARG A 1 79 ? -22.171 -6.051 39.133 1.00 72.44 79 ARG A CA 1
ATOM 633 C C . ARG A 1 79 ? -22.868 -5.954 37.778 1.00 72.44 79 ARG A C 1
ATOM 635 O O . ARG A 1 79 ? -22.510 -5.088 36.991 1.00 72.44 79 ARG A O 1
ATOM 642 N N . GLY A 1 80 ? -23.877 -6.782 37.512 1.00 71.19 80 GLY A N 1
ATOM 643 C CA . GLY A 1 80 ? -24.686 -6.667 36.299 1.00 71.19 80 GLY A CA 1
ATOM 644 C C . GLY A 1 80 ? -25.604 -5.441 36.300 1.00 71.19 80 GLY A C 1
ATOM 645 O O . GLY A 1 80 ? -25.948 -4.940 35.235 1.00 71.19 80 GLY A O 1
ATOM 646 N N . LEU A 1 81 ? -25.974 -4.937 37.485 1.00 74.88 81 LEU A N 1
ATOM 647 C CA . LEU A 1 81 ? -26.855 -3.775 37.640 1.00 74.88 81 LEU A CA 1
ATOM 648 C C . LEU A 1 81 ? -26.080 -2.451 37.722 1.00 74.88 81 LEU A C 1
ATOM 650 O O . LEU A 1 81 ? -26.457 -1.475 37.079 1.00 74.88 81 LEU A O 1
ATOM 654 N N . TYR A 1 82 ? -24.999 -2.416 38.506 1.00 77.50 82 TYR A N 1
ATOM 655 C CA . TYR A 1 82 ? -24.226 -1.192 38.762 1.00 77.50 82 TYR A CA 1
ATOM 656 C C . TYR A 1 82 ? -22.917 -1.109 37.966 1.00 77.50 82 TYR A C 1
ATOM 658 O O . TYR A 1 82 ? -22.267 -0.065 37.937 1.00 77.50 82 TYR A O 1
ATOM 666 N N . GLY A 1 83 ? -22.512 -2.192 37.304 1.00 74.75 83 GLY A N 1
ATOM 667 C CA . GLY A 1 83 ? -21.209 -2.279 36.659 1.00 74.75 83 GLY A CA 1
ATOM 668 C C . GLY A 1 83 ? -20.071 -2.384 37.677 1.00 74.75 83 GLY A C 1
ATOM 669 O O . GLY A 1 83 ? -20.197 -3.002 38.735 1.00 74.75 83 GLY A O 1
ATOM 670 N N . GLU A 1 84 ? -18.926 -1.796 37.334 1.00 76.56 84 GLU A N 1
ATOM 671 C CA . GLU A 1 84 ? -17.696 -1.899 38.131 1.00 76.56 84 GLU A CA 1
ATOM 672 C C . GLU A 1 84 ? -17.686 -0.965 39.351 1.00 76.56 84 GLU A C 1
ATOM 674 O O . GLU A 1 84 ? -17.029 -1.253 40.351 1.00 76.56 84 GLU A O 1
ATOM 679 N N . PHE A 1 85 ? -18.472 0.113 39.312 1.00 74.50 85 PHE A N 1
ATOM 680 C CA . PHE A 1 85 ? -18.596 1.068 40.409 1.00 74.50 85 PHE A CA 1
ATOM 681 C C . PHE A 1 85 ? -19.966 0.939 41.066 1.00 74.50 85 PHE A C 1
ATOM 683 O O . PHE A 1 85 ? -20.985 1.318 40.494 1.00 74.50 85 PHE A O 1
ATOM 690 N N . LYS A 1 86 ? -19.988 0.429 42.301 1.00 75.31 86 LYS A N 1
ATOM 691 C CA . LYS A 1 86 ? -21.203 0.447 43.118 1.00 75.31 86 LYS A CA 1
ATOM 692 C C . LYS A 1 86 ? -21.573 1.892 43.491 1.00 75.31 86 LYS A C 1
ATOM 694 O O . LYS A 1 86 ? -20.672 2.695 43.748 1.00 75.31 86 LYS A O 1
ATOM 699 N N . PRO A 1 87 ? -22.872 2.232 43.546 1.00 78.94 87 PRO A N 1
ATOM 700 C CA . PRO A 1 87 ? -23.314 3.534 44.027 1.00 78.94 87 PRO A CA 1
ATOM 701 C C . PRO A 1 87 ? -22.900 3.733 45.490 1.00 78.94 87 PRO A C 1
ATOM 703 O O . PRO A 1 87 ? -22.837 2.775 46.263 1.00 78.94 87 PRO A O 1
ATOM 706 N N . ALA A 1 88 ? -22.611 4.981 45.862 1.00 79.12 88 ALA A N 1
ATOM 707 C CA . ALA A 1 88 ? -22.282 5.334 47.238 1.00 79.12 88 ALA A CA 1
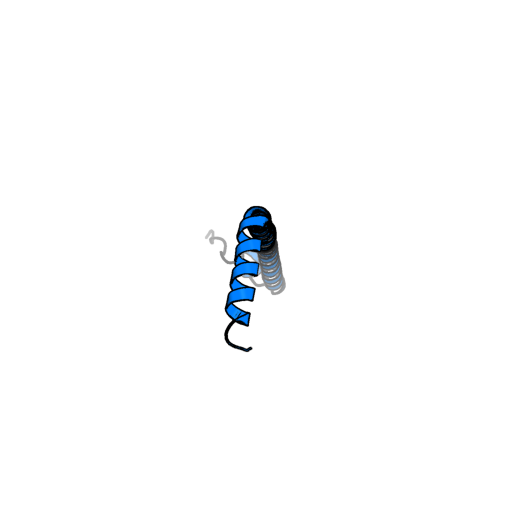ATOM 708 C C . ALA A 1 88 ? -23.469 5.026 48.165 1.00 79.12 88 ALA A C 1
ATOM 710 O O . ALA A 1 88 ? -24.610 5.367 47.845 1.00 79.12 88 ALA A O 1
ATOM 711 N N . SER A 1 89 ? -23.199 4.394 49.309 1.00 77.69 89 SER A N 1
ATOM 712 C CA . SER A 1 89 ? -24.203 4.199 50.354 1.00 77.69 89 SER A CA 1
ATOM 713 C C . SER A 1 89 ? -24.547 5.553 50.974 1.00 77.69 89 SER A C 1
ATOM 715 O O . SER A 1 89 ? -23.673 6.217 51.531 1.00 77.69 89 SER A O 1
ATOM 717 N N . LEU A 1 90 ? -25.808 5.962 50.848 1.00 75.19 90 LEU A N 1
ATOM 718 C CA . LEU A 1 90 ? -26.376 7.094 51.575 1.00 75.19 90 LEU A CA 1
ATOM 719 C C . LEU A 1 90 ? -26.901 6.555 52.912 1.00 75.19 90 LEU A C 1
ATOM 721 O O . LEU A 1 90 ? -28.090 6.264 53.015 1.00 75.19 90 LEU A O 1
ATOM 725 N N . ASP A 1 91 ? -25.999 6.335 53.867 1.00 63.22 91 ASP A N 1
ATOM 726 C CA . ASP A 1 91 ? -26.328 5.990 55.260 1.00 63.22 91 ASP A CA 1
ATOM 727 C C . ASP A 1 91 ? -26.000 7.189 56.164 1.00 63.22 91 ASP A C 1
ATOM 729 O O . ASP A 1 91 ? -24.933 7.814 55.931 1.00 63.22 91 ASP A O 1
#

Radius of gyration: 34.47 Å; chains: 1; bounding box: 67×25×90 Å

Secondary structure (DSSP, 8-state):
-TTTHHHHHHHHHHHHHHHHHHHHHHHHHHHHHHHHHHHHHHHHHHHHHHHHHHHHHHHHHHHHHHHHHHHHHHTT-HHHHHTTSPPPP--

Sequence (91 aa):
MKGIAPWILGFIALGLILTYWKLLVGLALFALIVWGSYVGSIAWWQKRQDRLNGEKAERVHLAARADHQHQQYLAGEDRGLYGEFKPASLD

pLDDT: mean 84.26, std 7.52, range [54.22, 95.44]

Foldseek 3Di:
DPPCVVVVVVVVVVVCCVVCVVVVVVVVVVVVVVVVVVVVVVVVVVVVVVVVVVVVVVVVVVVVVLVVLCVCVVVVHPCSVCPPDDDDDPD